Protein AF-A0ABD0NPX4-F1 (afdb_monomer_lite)

Radius of gyration: 21.75 Å; chains: 1; bounding box: 53×30×61 Å

Organism: Cirrhinus mrigala (NCBI:txid683832)

Secondary structure (DSSP, 8-state):
--TTS-------GGGTSSGGGGGG--SEEEEEEEEEPTTT--EEEEEEEEE-----S-----S--S----

pLDDT: mean 86.87, std 6.38, range [67.81, 96.75]

Structure (mmCIF, N/CA/C/O backbone):
data_AF-A0ABD0NPX4-F1
#
_entry.id   AF-A0ABD0NPX4-F1
#
loop_
_atom_site.group_PDB
_atom_site.id
_atom_site.type_symbol
_atom_site.label_atom_id
_atom_site.label_alt_id
_atom_site.label_comp_id
_atom_site.label_asym_id
_atom_site.label_entity_id
_atom_site.label_seq_id
_atom_site.pdbx_PDB_ins_code
_atom_site.Cartn_x
_atom_site.Cartn_y
_atom_site.Cartn_z
_atom_site.occupancy
_atom_site.B_iso_or_equiv
_atom_site.auth_seq_id
_atom_site.auth_comp_id
_atom_site.auth_asym_id
_atom_site.auth_atom_id
_atom_site.pdbx_PDB_model_num
ATOM 1 N N . MET A 1 1 ? 12.366 -5.129 -14.113 1.00 74.00 1 MET A N 1
ATOM 2 C CA . MET A 1 1 ? 11.336 -6.096 -14.540 1.00 74.00 1 MET A CA 1
ATOM 3 C C . MET A 1 1 ? 12.054 -7.422 -14.689 1.00 74.00 1 MET A C 1
ATOM 5 O O . MET A 1 1 ? 13.175 -7.400 -15.177 1.00 74.00 1 MET A O 1
ATOM 9 N N . ASN A 1 2 ? 11.532 -8.517 -14.147 1.00 81.88 2 ASN A N 1
ATOM 10 C CA . ASN A 1 2 ? 12.156 -9.823 -14.351 1.00 81.88 2 ASN A CA 1
ATOM 11 C C . ASN A 1 2 ? 11.871 -10.322 -15.779 1.00 81.88 2 ASN A C 1
ATOM 13 O O . ASN A 1 2 ? 11.027 -9.760 -16.482 1.00 81.88 2 ASN A O 1
ATOM 17 N N . ASP A 1 3 ? 12.521 -11.415 -16.169 1.00 79.38 3 ASP A N 1
ATOM 18 C CA . ASP A 1 3 ? 12.369 -12.011 -17.505 1.00 79.38 3 ASP A CA 1
ATOM 19 C C . ASP A 1 3 ? 10.933 -12.489 -17.803 1.00 79.38 3 ASP A C 1
ATOM 21 O O . ASP A 1 3 ? 10.594 -12.770 -18.948 1.00 79.38 3 ASP A O 1
ATOM 25 N N . THR A 1 4 ? 10.054 -12.550 -16.792 1.00 87.12 4 THR A N 1
ATOM 26 C CA . THR A 1 4 ? 8.626 -12.874 -16.954 1.00 87.12 4 THR A CA 1
ATOM 27 C C . THR A 1 4 ? 7.737 -11.643 -17.150 1.00 87.12 4 THR A C 1
ATOM 29 O O . THR A 1 4 ? 6.517 -11.778 -17.172 1.00 87.12 4 THR A O 1
ATOM 32 N N . GLY A 1 5 ? 8.307 -10.438 -17.249 1.00 84.88 5 GLY A N 1
ATOM 33 C CA . GLY A 1 5 ? 7.542 -9.201 -17.414 1.00 84.88 5 GLY A CA 1
ATOM 34 C C . GLY A 1 5 ? 6.918 -8.659 -16.120 1.00 84.88 5 GLY A C 1
ATOM 35 O O . GLY A 1 5 ? 6.033 -7.809 -16.163 1.00 84.88 5 GLY A O 1
ATOM 36 N N . CYS A 1 6 ? 7.356 -9.131 -14.952 1.00 89.19 6 CYS A N 1
ATOM 37 C CA . CYS A 1 6 ? 6.846 -8.705 -13.652 1.00 89.19 6 CYS A CA 1
ATOM 38 C C . CYS A 1 6 ? 7.822 -7.758 -12.942 1.00 89.19 6 CYS A C 1
ATOM 40 O O . CYS A 1 6 ? 9.045 -7.902 -12.993 1.00 89.19 6 CYS A O 1
ATOM 42 N N . ALA A 1 7 ? 7.277 -6.787 -12.218 1.00 89.31 7 ALA A N 1
ATOM 43 C CA . ALA A 1 7 ? 8.024 -5.936 -11.303 1.00 89.31 7 ALA A CA 1
ATOM 44 C C . ALA A 1 7 ? 7.240 -5.816 -9.995 1.00 89.31 7 ALA A C 1
ATOM 46 O O . ALA A 1 7 ? 6.015 -5.721 -10.011 1.00 89.31 7 ALA A O 1
ATOM 47 N N . SER A 1 8 ? 7.949 -5.838 -8.870 1.00 90.88 8 SER A N 1
ATOM 48 C CA . SER A 1 8 ? 7.365 -5.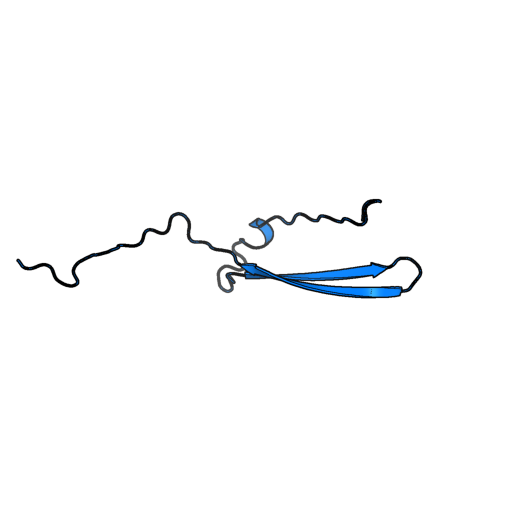661 -7.543 1.00 90.88 8 SER A CA 1
ATOM 49 C C . SER A 1 8 ? 8.186 -4.642 -6.769 1.00 90.88 8 SER A C 1
ATOM 51 O O . SER A 1 8 ? 9.415 -4.636 -6.845 1.00 90.88 8 SER A O 1
ATOM 53 N N . LEU A 1 9 ? 7.488 -3.767 -6.054 1.00 88.94 9 LEU A N 1
ATOM 54 C CA . LEU A 1 9 ? 8.046 -2.706 -5.231 1.00 88.94 9 LEU A CA 1
ATOM 55 C C . LEU A 1 9 ? 7.315 -2.737 -3.893 1.00 88.94 9 LEU A C 1
ATOM 57 O O . LEU A 1 9 ? 6.086 -2.785 -3.856 1.00 88.94 9 LEU A O 1
ATOM 61 N N . THR A 1 10 ? 8.075 -2.678 -2.805 1.00 92.19 10 THR A N 1
ATOM 62 C CA . THR A 1 10 ? 7.529 -2.628 -1.449 1.00 92.19 10 THR A CA 1
ATOM 63 C C . THR A 1 10 ? 7.865 -1.281 -0.837 1.00 92.19 10 THR A C 1
ATOM 65 O O . THR A 1 10 ? 9.029 -0.884 -0.800 1.00 92.19 10 THR A O 1
ATOM 68 N N . PHE A 1 11 ? 6.849 -0.597 -0.323 1.00 88.31 11 PHE A N 1
ATOM 69 C CA . PHE A 1 11 ? 6.999 0.671 0.381 1.00 88.31 11 PHE A CA 1
ATOM 70 C C . PHE A 1 11 ? 6.631 0.481 1.850 1.00 88.31 11 PHE A C 1
ATOM 72 O O . PHE A 1 11 ? 5.629 -0.163 2.161 1.00 88.31 11 PHE A O 1
ATOM 79 N N . SER A 1 12 ? 7.427 1.046 2.759 1.00 90.75 12 SER A N 1
ATOM 80 C CA . SER A 1 12 ? 7.091 1.020 4.183 1.00 90.75 12 SER A CA 1
ATOM 81 C C . SER A 1 12 ? 5.961 2.002 4.471 1.00 90.75 12 SER A C 1
ATOM 83 O O . SER A 1 12 ? 6.087 3.199 4.214 1.00 90.75 12 SER A O 1
ATOM 85 N N . THR A 1 13 ? 4.872 1.522 5.064 1.00 85.31 13 THR A N 1
ATOM 86 C CA . THR A 1 13 ? 3.739 2.371 5.459 1.00 85.31 13 THR A CA 1
ATOM 87 C C . THR A 1 13 ? 4.124 3.395 6.528 1.00 85.31 13 THR A C 1
ATOM 89 O O . THR A 1 13 ? 3.588 4.501 6.535 1.00 85.31 13 THR A O 1
ATOM 92 N N . SER A 1 14 ? 5.126 3.098 7.364 1.00 86.56 14 SER A N 1
ATOM 93 C CA . SER A 1 14 ? 5.663 4.037 8.363 1.00 86.56 14 SER A CA 1
ATOM 94 C C . SER A 1 14 ? 6.250 5.316 7.758 1.00 86.56 14 SER A C 1
ATOM 96 O O . SER A 1 14 ? 6.293 6.349 8.423 1.00 86.56 14 SER A O 1
ATOM 98 N N . THR A 1 15 ? 6.672 5.287 6.490 1.00 85.25 15 THR A N 1
ATOM 99 C CA . THR A 1 15 ? 7.136 6.486 5.782 1.00 85.25 15 THR A CA 1
ATOM 100 C C . THR A 1 15 ? 6.004 7.495 5.591 1.00 85.25 15 THR A C 1
ATOM 102 O O . THR A 1 15 ? 6.264 8.696 5.596 1.00 85.25 15 THR A O 1
ATO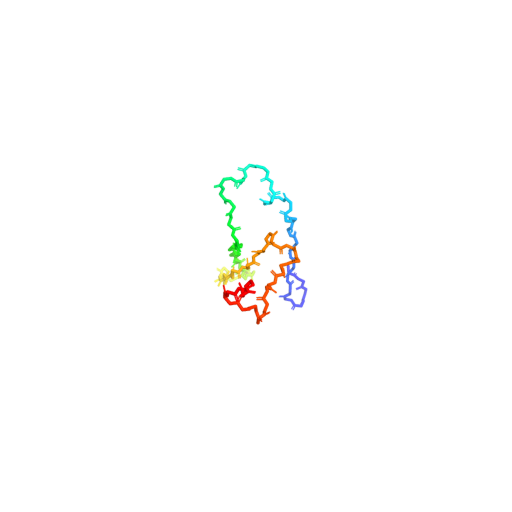M 105 N N . PHE A 1 16 ? 4.760 7.028 5.484 1.00 82.06 16 PHE A N 1
ATOM 106 C CA . PHE A 1 16 ? 3.574 7.863 5.289 1.00 82.06 16 PHE A CA 1
ATOM 107 C C . PHE A 1 16 ? 2.825 8.115 6.603 1.00 82.06 16 PHE A C 1
ATOM 109 O O . PHE A 1 16 ? 2.344 9.220 6.834 1.00 82.06 16 PHE A O 1
ATOM 116 N N . PHE A 1 17 ? 2.794 7.129 7.502 1.00 82.31 17 PHE A N 1
ATOM 117 C CA . PHE A 1 17 ? 2.170 7.219 8.826 1.00 82.31 17 PHE A CA 1
ATOM 118 C C . PHE A 1 17 ? 3.137 7.772 9.874 1.00 82.31 17 PHE A C 1
ATOM 120 O O . PHE A 1 17 ? 3.435 7.125 10.876 1.00 82.31 17 PHE A O 1
ATOM 127 N N . ASN A 1 18 ? 3.666 8.965 9.617 1.00 80.94 18 ASN A N 1
ATOM 128 C CA . ASN A 1 18 ? 4.523 9.672 10.561 1.00 80.94 18 ASN A CA 1
ATOM 129 C C . ASN A 1 18 ? 3.889 11.002 10.991 1.00 80.94 18 ASN A C 1
ATOM 131 O O . ASN A 1 18 ? 2.957 11.502 10.357 1.00 80.94 18 ASN A O 1
ATOM 135 N N . THR A 1 19 ? 4.444 11.599 12.045 1.00 81.75 19 THR A N 1
ATOM 136 C CA . THR A 1 19 ? 3.871 12.787 12.690 1.00 81.75 19 THR A CA 1
ATOM 137 C C . THR A 1 19 ? 3.836 14.035 11.800 1.00 81.75 19 THR A C 1
ATOM 139 O O . THR A 1 19 ? 3.046 14.947 12.024 1.00 81.75 19 THR A O 1
ATOM 142 N N . LYS A 1 20 ? 4.639 14.082 10.725 1.00 80.06 20 LYS A N 1
ATOM 143 C CA . LYS A 1 20 ? 4.672 15.219 9.786 1.00 80.06 20 LYS A CA 1
ATOM 144 C C . LYS A 1 20 ? 3.353 15.411 9.043 1.00 80.06 20 LYS A C 1
ATOM 146 O O . LYS A 1 20 ? 3.089 16.513 8.569 1.00 80.06 20 LYS A O 1
ATOM 151 N N . PHE A 1 21 ? 2.551 14.355 8.916 1.00 74.31 21 PHE A N 1
ATOM 152 C CA . PHE A 1 21 ? 1.307 14.364 8.150 1.00 74.31 21 PHE A CA 1
ATOM 153 C C . PHE A 1 21 ? 0.058 14.237 9.022 1.00 74.31 21 PHE A C 1
ATOM 155 O O . PHE A 1 21 ? -1.026 14.103 8.470 1.00 74.31 21 PHE A O 1
ATOM 162 N N . GLU A 1 22 ? 0.177 14.336 10.351 1.00 74.38 22 GLU A N 1
ATOM 163 C CA . GLU A 1 22 ? -0.945 14.178 11.296 1.00 74.38 22 GLU A CA 1
ATOM 164 C C . GLU A 1 22 ? -2.170 15.032 10.945 1.00 74.38 22 GLU A C 1
ATOM 166 O O . GLU A 1 22 ? -3.297 14.557 11.031 1.00 74.38 22 GLU A O 1
ATOM 171 N N . ASN A 1 23 ? -1.960 16.262 10.469 1.00 80.00 23 ASN A N 1
ATOM 172 C CA . ASN A 1 23 ? -3.053 17.175 10.112 1.00 80.00 23 ASN A CA 1
ATOM 173 C C . ASN A 1 23 ? -3.611 16.971 8.691 1.00 80.00 23 ASN A C 1
ATOM 175 O O . ASN A 1 23 ? -4.558 17.648 8.309 1.00 80.00 23 ASN A O 1
ATOM 179 N N . ASN A 1 24 ? -3.005 16.094 7.887 1.00 76.94 24 ASN A N 1
ATOM 180 C CA . ASN A 1 24 ? -3.357 15.856 6.481 1.00 76.94 24 ASN A CA 1
ATOM 181 C C . ASN A 1 24 ? -3.407 14.354 6.161 1.00 76.94 24 ASN A C 1
ATOM 183 O O . ASN A 1 24 ? -3.078 13.937 5.047 1.00 76.94 24 ASN A O 1
ATOM 187 N N . LEU A 1 25 ? -3.772 13.535 7.151 1.00 74.50 25 LEU A N 1
ATOM 188 C CA . LEU A 1 25 ? -3.949 12.103 6.956 1.00 74.50 25 LEU A CA 1
ATOM 189 C C . LEU A 1 25 ? -5.083 11.873 5.953 1.00 74.50 25 LEU A C 1
ATOM 191 O O . LEU A 1 25 ? -6.216 12.296 6.168 1.00 74.50 25 LEU A O 1
ATOM 195 N N . GLN A 1 26 ? -4.753 11.208 4.850 1.00 81.06 26 GLN A N 1
ATOM 196 C CA . GLN A 1 26 ? -5.725 10.699 3.889 1.00 81.06 26 GLN A CA 1
ATOM 197 C C . GLN A 1 26 ? -5.966 9.219 4.174 1.00 81.06 26 GLN A C 1
ATOM 199 O O . GLN A 1 26 ? -5.070 8.516 4.640 1.00 81.06 26 GLN A O 1
ATOM 204 N N . ASP A 1 27 ? -7.163 8.739 3.871 1.00 85.88 27 ASP A N 1
ATOM 205 C CA . ASP A 1 27 ? -7.585 7.341 3.977 1.00 85.88 27 ASP A CA 1
ATOM 206 C C . ASP A 1 27 ? -7.326 6.553 2.679 1.00 85.88 27 ASP A C 1
ATOM 208 O O . ASP A 1 27 ? -7.841 5.450 2.481 1.00 85.88 27 ASP A O 1
ATOM 212 N N . ALA A 1 28 ? -6.495 7.093 1.783 1.00 89.19 28 ALA A N 1
ATOM 213 C CA . ALA A 1 28 ? -6.138 6.448 0.531 1.00 89.19 28 ALA A CA 1
ATOM 214 C C . ALA A 1 28 ? -4.726 6.806 0.044 1.00 89.19 28 ALA A C 1
ATOM 216 O O . ALA A 1 28 ? -4.249 7.931 0.196 1.00 89.19 28 ALA A O 1
ATOM 217 N N . PHE A 1 29 ? -4.087 5.850 -0.629 1.00 90.00 29 PHE A N 1
ATOM 218 C CA . PHE A 1 29 ? -2.874 6.048 -1.414 1.00 90.00 29 PHE A CA 1
ATOM 219 C C . PHE A 1 29 ? -3.197 6.024 -2.906 1.00 90.00 29 PHE A C 1
ATOM 221 O O . PHE A 1 29 ? -3.679 5.018 -3.426 1.00 90.00 29 PHE A O 1
ATOM 228 N N . LEU A 1 30 ? -2.880 7.109 -3.611 1.00 92.19 30 LEU A N 1
ATOM 229 C CA . LEU A 1 30 ? -2.883 7.134 -5.071 1.00 92.19 30 LEU A CA 1
ATOM 230 C C . LEU A 1 30 ? -1.532 6.632 -5.591 1.00 92.19 30 LEU A C 1
ATOM 232 O O . LEU A 1 30 ? -0.498 7.261 -5.370 1.00 92.19 30 LEU A O 1
ATOM 236 N N . VAL A 1 31 ? -1.544 5.511 -6.306 1.00 92.50 31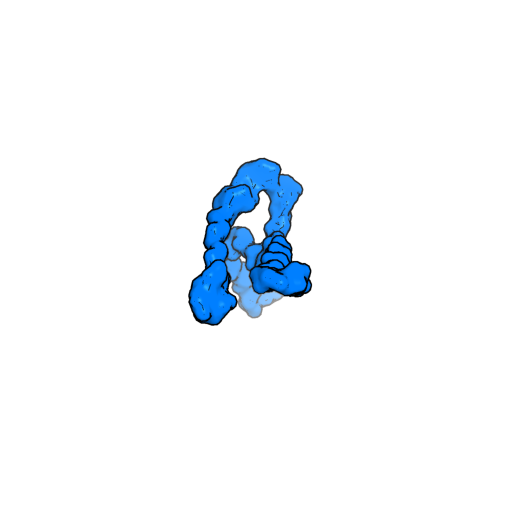 VAL A N 1
ATOM 237 C CA . VAL A 1 31 ? -0.355 4.901 -6.904 1.00 92.50 31 VAL A CA 1
ATOM 238 C C . VAL A 1 31 ? -0.393 5.130 -8.405 1.00 92.50 31 VAL A C 1
ATOM 240 O O . VAL A 1 31 ? -1.282 4.629 -9.089 1.00 92.50 31 VAL A O 1
ATOM 243 N N . ASN A 1 32 ? 0.593 5.864 -8.915 1.00 95.31 32 ASN A N 1
ATOM 244 C CA . ASN A 1 32 ? 0.794 6.092 -10.341 1.00 95.31 32 ASN A CA 1
ATOM 245 C C . ASN A 1 32 ? 2.037 5.329 -10.797 1.00 95.31 32 ASN A C 1
ATOM 247 O O . ASN A 1 32 ? 3.115 5.501 -10.232 1.00 95.31 32 ASN A O 1
ATOM 251 N N . VAL A 1 33 ? 1.883 4.496 -11.821 1.00 93.44 33 VAL A N 1
ATOM 252 C CA . VAL A 1 33 ? 2.948 3.679 -12.397 1.00 93.44 33 VAL A CA 1
ATOM 253 C C . VAL A 1 33 ? 3.143 4.080 -13.846 1.00 93.44 33 VAL A C 1
ATOM 255 O O . VAL A 1 33 ? 2.187 4.179 -14.616 1.00 93.44 33 VAL A O 1
ATOM 258 N N . ASN A 1 34 ? 4.404 4.283 -14.200 1.00 93.94 34 ASN A N 1
ATOM 259 C CA . ASN A 1 34 ? 4.844 4.4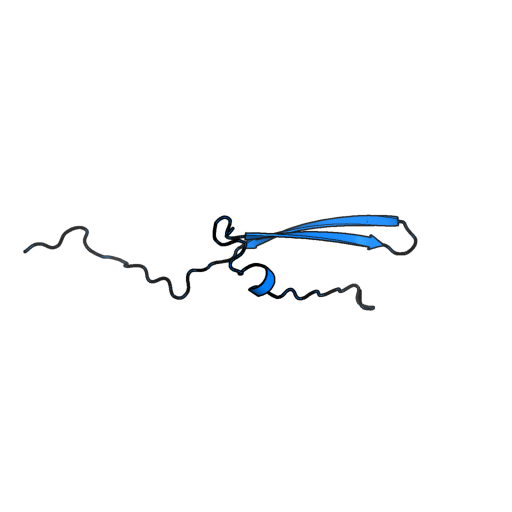85 -15.563 1.00 93.94 34 ASN A CA 1
ATOM 260 C C . ASN A 1 34 ? 5.789 3.339 -15.951 1.00 93.94 34 ASN A C 1
ATOM 262 O O . ASN A 1 34 ? 6.749 3.071 -15.227 1.00 93.94 34 ASN A O 1
ATOM 266 N N . VAL A 1 35 ? 5.508 2.675 -17.071 1.00 91.81 35 VAL A N 1
ATOM 267 C CA . VAL A 1 35 ? 6.374 1.663 -17.675 1.00 91.81 35 VAL A CA 1
ATOM 268 C C . VAL A 1 35 ? 6.804 2.148 -19.051 1.00 91.81 35 VAL A C 1
ATOM 270 O O . VAL A 1 35 ? 5.966 2.312 -19.935 1.00 91.81 35 VAL A O 1
ATOM 273 N N . THR A 1 36 ? 8.107 2.334 -19.231 1.00 92.88 36 THR A N 1
ATOM 274 C CA . THR A 1 36 ? 8.706 2.607 -20.540 1.00 92.88 36 THR A CA 1
ATOM 275 C C . THR A 1 36 ? 9.242 1.306 -21.125 1.00 92.88 36 THR A C 1
ATOM 277 O O . THR A 1 36 ? 9.992 0.596 -20.454 1.00 92.88 36 THR A O 1
ATOM 280 N N . GLU A 1 37 ? 8.855 0.987 -22.356 1.00 90.62 37 GLU A N 1
ATOM 281 C CA . GLU A 1 37 ? 9.395 -0.145 -23.103 1.00 90.62 37 GLU A CA 1
ATOM 282 C C . GLU A 1 37 ? 10.820 0.170 -23.583 1.00 90.62 37 GLU A C 1
ATOM 284 O O . GLU A 1 37 ? 11.107 1.241 -24.125 1.00 90.62 37 GLU A O 1
ATOM 289 N N . GLU A 1 38 ? 11.732 -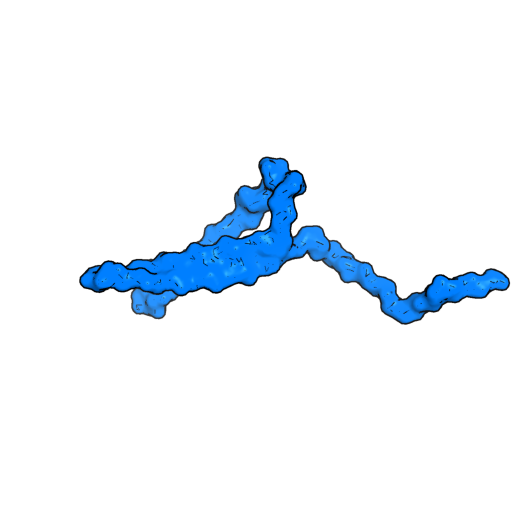0.774 -23.359 1.00 88.25 38 GLU A N 1
ATOM 290 C CA . GLU A 1 38 ? 13.127 -0.637 -23.762 1.00 88.25 38 GLU A CA 1
ATOM 291 C C . GLU A 1 38 ? 13.250 -0.672 -25.293 1.00 88.25 38 GLU A C 1
ATOM 293 O O . GLU A 1 38 ? 12.805 -1.611 -25.948 1.00 88.25 38 GLU A O 1
ATOM 298 N N . GLY A 1 39 ? 13.881 0.351 -25.870 1.00 91.12 39 GLY A N 1
ATOM 299 C CA . GLY A 1 39 ? 14.187 0.406 -27.303 1.00 91.12 39 GLY A CA 1
ATOM 300 C C . GLY A 1 39 ? 13.084 0.972 -28.202 1.00 91.12 39 GLY A C 1
ATOM 301 O O . GLY A 1 39 ? 13.340 1.157 -29.391 1.00 91.12 39 GLY A O 1
ATOM 302 N N . THR A 1 40 ? 11.897 1.287 -27.672 1.00 90.62 40 THR A N 1
ATOM 303 C CA . THR A 1 40 ? 10.781 1.845 -28.464 1.00 90.62 40 THR A CA 1
ATOM 304 C C . THR A 1 40 ? 10.279 3.205 -27.966 1.00 90.62 40 THR A C 1
ATOM 306 O O . THR A 1 40 ? 9.422 3.799 -28.618 1.00 90.62 40 THR A O 1
ATOM 309 N N . ASP A 1 41 ? 10.790 3.707 -26.832 1.00 91.44 41 ASP A N 1
ATOM 310 C CA . ASP A 1 41 ? 10.325 4.921 -26.131 1.00 91.44 41 ASP A CA 1
ATOM 311 C C . ASP A 1 41 ? 8.809 4.939 -25.837 1.00 91.44 41 ASP A C 1
ATOM 313 O O . ASP A 1 41 ? 8.240 5.970 -25.468 1.00 91.44 41 ASP A O 1
ATOM 317 N N . VAL A 1 42 ? 8.127 3.798 -25.974 1.00 93.88 42 VAL A N 1
ATOM 318 C CA . VAL A 1 42 ? 6.696 3.670 -25.706 1.00 93.88 42 VAL A CA 1
ATOM 319 C C . VAL A 1 42 ? 6.472 3.671 -24.201 1.00 93.88 42 VAL A C 1
ATOM 321 O O . VAL A 1 42 ? 7.144 2.972 -23.449 1.00 93.88 42 VAL A O 1
ATOM 324 N N . VAL A 1 43 ? 5.489 4.452 -23.760 1.00 94.69 43 VAL A N 1
ATOM 325 C CA . VAL A 1 43 ? 5.192 4.691 -22.347 1.00 94.69 43 VAL A CA 1
ATOM 326 C C . VAL A 1 43 ? 3.769 4.230 -22.045 1.00 94.69 43 VAL A C 1
ATOM 328 O O . VAL A 1 43 ? 2.814 4.686 -22.676 1.00 94.69 43 VAL A O 1
ATOM 331 N N . MET A 1 44 ? 3.606 3.358 -21.051 1.00 93.56 44 MET A N 1
ATOM 332 C CA . MET A 1 44 ? 2.309 2.950 -20.514 1.00 93.56 44 MET A CA 1
ATOM 333 C C . MET A 1 44 ? 2.112 3.507 -19.103 1.00 93.56 44 MET A C 1
ATOM 335 O O . MET A 1 44 ? 2.910 3.264 -18.200 1.00 93.56 44 MET A O 1
ATOM 339 N N . LEU A 1 45 ? 0.992 4.204 -18.903 1.00 95.81 45 LEU A N 1
ATOM 340 C CA . LEU A 1 45 ? 0.596 4.780 -17.620 1.00 95.81 45 LEU A CA 1
ATOM 341 C C . LEU A 1 45 ? -0.569 3.997 -17.013 1.00 95.81 45 LEU A C 1
ATOM 343 O O . LEU A 1 45 ? -1.562 3.703 -17.687 1.00 95.81 45 LEU A O 1
ATOM 347 N N . LYS A 1 46 ? -0.475 3.702 -15.718 1.00 95.44 46 LYS A N 1
ATOM 348 C CA . LYS A 1 46 ? -1.567 3.136 -14.924 1.00 95.44 46 LYS A CA 1
ATOM 349 C C . LYS A 1 46 ? -1.641 3.803 -13.563 1.00 95.44 46 LYS A C 1
ATOM 351 O O . LYS A 1 46 ? -0.619 4.101 -12.953 1.00 95.44 46 LYS A O 1
ATOM 356 N N . SER A 1 47 ? -2.862 3.970 -13.076 1.00 96.75 47 SER A N 1
ATOM 357 C CA . SER A 1 47 ? -3.135 4.528 -11.758 1.00 96.75 47 SER A CA 1
ATOM 358 C C . SER A 1 47 ? -4.092 3.623 -11.004 1.00 96.75 47 SER A C 1
ATOM 360 O O . SER A 1 47 ? -5.004 3.047 -11.598 1.00 96.75 47 SER A O 1
ATOM 362 N N . THR A 1 48 ? -3.889 3.504 -9.699 1.00 95.75 48 THR A N 1
ATOM 363 C CA . THR A 1 48 ? -4.808 2.814 -8.797 1.00 95.75 48 THR A CA 1
ATOM 364 C C . THR A 1 48 ? -4.872 3.545 -7.468 1.00 95.75 48 THR A C 1
ATOM 366 O O . THR A 1 48 ? -3.893 4.153 -7.039 1.00 95.75 48 THR A O 1
ATOM 369 N N . THR A 1 49 ? -6.016 3.457 -6.803 1.00 95.56 49 THR A N 1
ATOM 370 C CA . THR A 1 49 ? -6.207 3.996 -5.457 1.00 95.56 49 THR A CA 1
ATOM 371 C C . THR A 1 49 ? -6.306 2.835 -4.480 1.00 95.56 49 THR A C 1
ATOM 373 O O . THR A 1 49 ? -7.078 1.905 -4.699 1.00 95.56 49 THR A O 1
ATOM 376 N N . VAL A 1 50 ? -5.511 2.876 -3.415 1.00 92.25 50 VAL A N 1
ATOM 377 C CA . VAL A 1 50 ? -5.500 1.874 -2.347 1.00 92.25 50 VAL A CA 1
ATOM 378 C C . VAL A 1 50 ? -6.063 2.516 -1.089 1.00 92.25 50 VAL A C 1
ATOM 380 O O . VAL A 1 50 ? -5.432 3.404 -0.525 1.00 92.25 50 VAL A O 1
ATOM 383 N N . SER A 1 51 ? -7.242 2.080 -0.653 1.00 91.06 51 SER A N 1
ATOM 384 C CA . SER A 1 51 ? -7.840 2.547 0.600 1.00 91.06 51 SER A CA 1
ATOM 385 C C . SER A 1 51 ? -7.094 1.992 1.811 1.00 91.06 51 SER A C 1
ATOM 387 O O . SER A 1 51 ? -6.658 0.840 1.815 1.00 91.06 51 SER A O 1
ATOM 389 N N . ILE A 1 52 ? -6.985 2.805 2.855 1.00 87.75 52 ILE A N 1
ATOM 390 C CA . ILE A 1 52 ? -6.382 2.458 4.138 1.00 87.75 52 ILE A CA 1
ATOM 391 C C . ILE A 1 52 ? -7.330 2.821 5.274 1.00 87.75 52 ILE A C 1
ATOM 393 O O . ILE A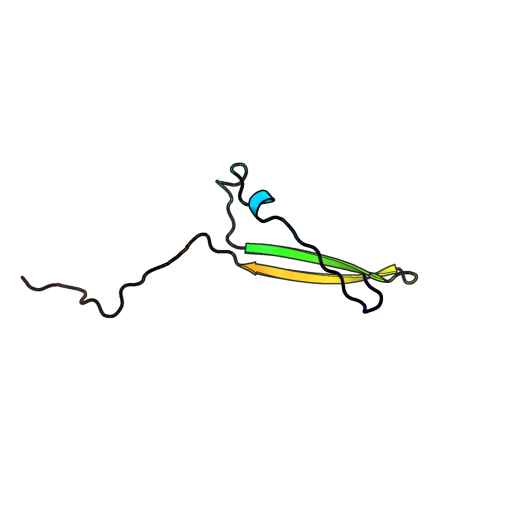 1 52 ? -8.148 3.728 5.162 1.00 87.75 52 ILE A O 1
ATOM 397 N N . THR A 1 53 ? -7.219 2.100 6.384 1.00 82.94 53 THR A N 1
ATOM 398 C CA . THR A 1 53 ? -8.011 2.364 7.582 1.00 82.94 53 THR A CA 1
ATOM 399 C C . THR A 1 53 ? -7.107 2.426 8.800 1.00 82.94 53 THR A C 1
ATOM 401 O O . THR A 1 53 ? -6.181 1.626 8.945 1.00 82.94 53 THR A O 1
ATOM 404 N N . PHE A 1 54 ? -7.394 3.389 9.670 1.00 76.56 54 PHE A N 1
ATOM 405 C CA . PHE A 1 54 ? -6.793 3.504 10.996 1.00 76.56 54 PHE A CA 1
ATOM 406 C C . PHE A 1 54 ? -7.680 2.857 12.072 1.00 76.56 54 PHE A C 1
ATOM 408 O O . PHE A 1 54 ? -7.284 2.769 13.232 1.00 76.56 54 PHE A O 1
ATOM 415 N N . GLU A 1 55 ? -8.873 2.382 11.698 1.00 79.81 55 GLU A N 1
ATOM 416 C CA . GLU A 1 55 ? -9.770 1.656 12.591 1.00 79.81 55 GLU A CA 1
ATOM 417 C C . GLU A 1 55 ? -9.350 0.183 12.663 1.00 79.81 55 GLU A C 1
ATOM 419 O O . GLU A 1 55 ? -9.463 -0.565 11.691 1.00 79.81 55 GLU A O 1
ATOM 424 N N . VAL A 1 56 ? -8.899 -0.254 13.840 1.00 81.19 56 VAL A N 1
ATOM 425 C CA . VAL A 1 56 ? -8.647 -1.669 14.137 1.00 81.19 56 VAL A CA 1
ATOM 426 C C . VAL A 1 56 ? -9.737 -2.159 15.085 1.00 81.19 56 VAL A C 1
ATOM 428 O O . VAL A 1 56 ? -9.913 -1.600 16.163 1.00 81.19 56 VAL A O 1
ATOM 431 N N . GLY A 1 57 ? -10.467 -3.208 14.695 1.00 81.12 57 GLY A N 1
ATOM 432 C CA . GLY A 1 57 ? -11.472 -3.830 15.566 1.00 81.12 57 GLY A CA 1
ATOM 433 C C . GLY A 1 57 ? -12.734 -2.986 15.772 1.00 81.12 57 GLY A C 1
ATOM 434 O O . GLY A 1 57 ? -13.210 -2.853 16.896 1.00 81.12 57 GLY A O 1
ATOM 435 N N . LYS A 1 58 ? -13.286 -2.416 14.695 1.00 85.06 58 LYS A N 1
ATOM 436 C CA . LYS A 1 58 ? -14.564 -1.695 14.736 1.00 85.06 58 LYS A CA 1
ATOM 437 C C . LYS A 1 58 ? -15.693 -2.627 15.184 1.00 85.06 58 LYS A C 1
ATOM 439 O O . LYS A 1 58 ? -15.994 -3.607 14.506 1.00 85.06 58 LYS A O 1
ATOM 444 N N . VAL A 1 59 ? -16.338 -2.290 16.297 1.00 87.81 59 VAL A N 1
ATOM 445 C CA . VAL A 1 59 ? -17.551 -2.965 16.772 1.00 87.81 59 VAL A CA 1
ATOM 446 C C . VAL A 1 59 ? -18.750 -2.100 16.415 1.00 87.81 59 VAL A C 1
ATOM 448 O O . VAL A 1 59 ? -18.709 -0.878 16.548 1.00 87.81 59 VAL A O 1
ATOM 451 N N . THR A 1 60 ? -19.815 -2.736 15.945 1.00 90.62 60 THR A N 1
ATOM 452 C CA . THR A 1 60 ? -21.093 -2.070 15.695 1.00 90.62 60 THR A CA 1
ATOM 453 C C . THR A 1 60 ? -22.149 -2.731 16.557 1.00 90.62 60 THR A C 1
ATOM 455 O O . THR A 1 60 ? -22.142 -3.950 16.732 1.00 90.62 60 THR A O 1
ATOM 458 N N . PHE A 1 61 ? -23.024 -1.920 17.141 1.00 89.25 61 PHE A N 1
ATOM 459 C CA . PHE A 1 61 ? -24.199 -2.443 17.807 1.00 89.25 61 PHE A CA 1
ATOM 460 C C . PHE A 1 61 ? -25.245 -2.770 16.748 1.00 89.25 61 PHE A C 1
ATOM 462 O O . PHE A 1 61 ? -25.590 -1.916 15.932 1.00 89.25 61 PHE A O 1
ATOM 469 N N . VAL A 1 62 ? -25.719 -4.007 16.762 1.00 92.00 62 VAL A N 1
ATOM 470 C CA . VAL A 1 62 ? -26.811 -4.476 15.912 1.00 92.00 62 VAL A CA 1
ATOM 471 C C . VAL A 1 62 ? -28.039 -4.696 16.783 1.00 92.00 62 VAL A C 1
ATOM 473 O O . VAL A 1 62 ? -27.908 -5.103 17.937 1.00 92.00 62 VAL A O 1
ATOM 476 N N . ASP A 1 63 ? -29.212 -4.384 16.237 1.00 89.25 63 ASP A N 1
ATOM 477 C CA . ASP A 1 63 ? -30.515 -4.689 16.838 1.00 89.25 63 ASP A CA 1
ATOM 478 C C . ASP A 1 63 ? -30.727 -4.141 18.264 1.00 89.25 63 ASP A C 1
ATOM 480 O O . ASP A 1 63 ? -31.415 -4.749 19.085 1.00 89.25 63 ASP A O 1
ATOM 484 N N . LEU A 1 64 ? -30.151 -2.972 18.573 1.00 90.06 64 LEU A N 1
ATOM 485 C CA . LEU A 1 64 ? -30.458 -2.266 19.817 1.00 90.06 64 LEU A CA 1
ATOM 486 C C . LEU A 1 64 ? -31.811 -1.548 19.716 1.00 90.06 64 LEU A C 1
ATOM 488 O O . LEU A 1 64 ? -32.070 -0.887 18.706 1.00 90.06 64 LEU A O 1
ATOM 492 N N . PRO A 1 65 ? -32.653 -1.610 20.762 1.00 88.62 65 PRO A N 1
ATOM 493 C CA . PRO A 1 65 ? -33.838 -0.769 20.833 1.00 88.62 65 PRO A CA 1
ATOM 494 C C . PRO A 1 65 ? -33.426 0.710 20.931 1.00 88.62 65 PRO A C 1
ATOM 496 O O . PRO A 1 65 ? -32.479 1.046 21.641 1.00 88.62 65 PRO A O 1
ATOM 499 N N . GLU A 1 66 ? -34.144 1.602 20.237 1.00 86.62 66 GLU A N 1
ATOM 500 C CA . GLU A 1 66 ? -33.889 3.054 20.314 1.00 86.62 66 GLU A CA 1
ATOM 501 C C . GLU A 1 66 ? -34.142 3.620 21.719 1.00 86.62 66 GLU A C 1
ATOM 503 O O . GLU A 1 66 ? -33.516 4.604 22.115 1.00 86.62 66 GLU A O 1
ATOM 508 N N . PHE A 1 67 ? -35.035 2.988 22.485 1.00 85.88 67 PHE A N 1
ATOM 509 C CA . PHE A 1 67 ? -35.425 3.415 23.824 1.00 85.88 67 PHE A CA 1
ATOM 510 C C . PHE A 1 67 ? -35.494 2.207 24.764 1.00 85.88 67 PHE A C 1
ATOM 512 O O . PHE A 1 67 ? -35.964 1.137 24.379 1.00 85.88 67 PHE A O 1
ATOM 519 N N . PHE A 1 68 ? -35.037 2.387 26.004 1.00 82.81 68 PHE A N 1
ATOM 520 C CA . PHE A 1 68 ? -35.216 1.420 27.086 1.00 82.81 68 PHE A CA 1
ATOM 521 C C . PHE A 1 68 ? -36.335 1.924 28.002 1.00 82.81 68 PHE A C 1
ATOM 523 O O . PHE A 1 68 ? -36.208 3.016 28.558 1.00 82.81 68 PHE A O 1
ATOM 530 N N . ASP A 1 69 ? -37.411 1.151 28.154 1.00 79.56 69 ASP A N 1
ATOM 531 C CA . ASP A 1 69 ? -38.463 1.447 29.133 1.00 79.56 69 ASP A CA 1
ATOM 532 C C . ASP A 1 69 ? -37.974 1.108 30.552 1.00 79.56 69 ASP A C 1
ATOM 534 O O . ASP A 1 69 ? -37.327 0.077 30.763 1.00 79.56 69 ASP A O 1
ATOM 538 N N . TYR A 1 70 ? -38.253 2.007 31.502 1.00 67.81 70 TYR A N 1
ATOM 539 C CA . TYR A 1 70 ? -37.830 1.936 32.908 1.00 67.81 70 TYR A CA 1
ATOM 540 C C . TYR A 1 70 ? -38.924 1.357 33.809 1.00 67.81 70 TYR A C 1
ATOM 542 O O . TYR A 1 70 ? -40.108 1.703 33.589 1.00 67.81 70 TYR A O 1
#

Sequence (70 aa):
MNDTGCASLTFSTSTFFNTKFENNLQDAFLVNVNVTEEGTDVVMLKSTTVSITFEVGKVTFVDLPEFFDY

Foldseek 3Di:
DPPVPDDDDDDDCCVVPDPVCPVPDDQKDKDKDWDQDPPPRDIDIDIDIDGHDPDDPDDDDDPDDPDDDD